Protein AF-A0A5B7I9E9-F1 (afdb_monomer_lite)

Foldseek 3Di:
DDDPPDDQAQCPDDPDDDDDDDDDPPTFHFDQQCVVVVHGDGPVVDDDPCPPPPDPSNVVVVVVVVVVVVVVVVVVVVVVVVVVVVVVVVVDPDDDDDDDDDPPVVVVVVVVVVVVVD

Structure (mmCIF, N/CA/C/O backbone):
data_AF-A0A5B7I9E9-F1
#
_entry.id   AF-A0A5B7I9E9-F1
#
loop_
_atom_site.group_PDB
_atom_site.id
_atom_site.type_symbol
_atom_site.label_atom_id
_atom_site.label_alt_id
_atom_site.label_comp_id
_atom_site.label_asym_id
_atom_site.label_entity_id
_atom_site.label_seq_id
_atom_site.pdbx_PDB_ins_code
_atom_site.Cartn_x
_atom_site.Cartn_y
_atom_site.Cartn_z
_atom_site.occupancy
_atom_site.B_iso_or_equiv
_atom_site.auth_seq_id
_atom_site.auth_comp_id
_atom_site.auth_asym_id
_atom_site.auth_atom_id
_atom_site.pdbx_PDB_model_num
ATOM 1 N N . MET A 1 1 ? -19.663 22.708 0.045 1.00 46.88 1 MET A N 1
ATOM 2 C CA . MET A 1 1 ? -18.307 22.189 -0.228 1.00 46.88 1 MET A CA 1
ATOM 3 C C . MET A 1 1 ? -17.914 21.336 0.964 1.00 46.88 1 MET A C 1
ATOM 5 O O . MET A 1 1 ? -17.609 21.894 2.004 1.00 46.88 1 MET A O 1
ATOM 9 N N . LEU A 1 2 ? -18.073 20.015 0.872 1.00 41.50 2 LEU A N 1
ATOM 10 C CA . LEU A 1 2 ? -17.693 19.104 1.955 1.00 41.50 2 LEU A CA 1
ATOM 11 C C . LEU A 1 2 ? -16.192 18.836 1.835 1.00 41.50 2 LEU A C 1
ATOM 13 O O . LEU A 1 2 ? -15.743 18.302 0.820 1.00 41.50 2 LEU A O 1
ATOM 17 N N . GLU A 1 3 ? -15.425 19.271 2.832 1.00 48.38 3 GLU A N 1
ATOM 18 C CA . GLU A 1 3 ? -13.998 18.974 2.942 1.00 48.38 3 GLU A CA 1
ATOM 19 C C . GLU A 1 3 ? -13.775 17.453 2.973 1.00 48.38 3 GLU A C 1
ATOM 21 O O . GLU A 1 3 ? -14.537 16.730 3.625 1.00 48.38 3 GLU A O 1
ATOM 26 N N . PRO A 1 4 ? -12.743 16.924 2.294 1.00 47.06 4 PRO A N 1
ATOM 27 C CA . PRO A 1 4 ? -12.431 15.510 2.377 1.00 47.06 4 PRO A CA 1
ATOM 28 C C . PRO A 1 4 ? -11.816 15.218 3.750 1.00 47.06 4 PRO A C 1
ATOM 30 O O . PRO A 1 4 ? -10.615 15.382 3.961 1.00 47.06 4 PRO A O 1
ATOM 33 N N . LEU A 1 5 ? -12.648 14.751 4.682 1.00 49.19 5 LEU A N 1
ATOM 34 C CA . LEU A 1 5 ? -12.227 14.140 5.941 1.00 49.19 5 LEU A CA 1
ATOM 35 C C . LEU A 1 5 ? -11.472 12.831 5.673 1.00 49.19 5 LEU A C 1
ATOM 37 O O . LEU A 1 5 ? -12.033 11.767 5.906 1.00 49.19 5 LEU A O 1
ATOM 41 N N . TYR A 1 6 ? -10.233 12.851 5.170 1.00 52.72 6 TYR A N 1
ATOM 42 C CA . TYR A 1 6 ? -9.378 11.660 5.271 1.00 52.72 6 TYR A CA 1
ATOM 43 C C . TYR A 1 6 ? -7.884 11.931 5.032 1.00 52.72 6 TYR A C 1
ATOM 45 O O . TYR A 1 6 ? -7.486 12.224 3.900 1.00 52.72 6 TYR A O 1
ATOM 53 N N . PRO A 1 7 ? -7.005 11.726 6.031 1.00 54.34 7 PRO A N 1
ATOM 54 C CA . PRO A 1 7 ? -5.575 11.643 5.783 1.00 54.34 7 PRO A CA 1
ATOM 55 C C . PRO A 1 7 ? -5.154 10.190 5.474 1.00 54.34 7 PRO A C 1
ATOM 57 O O . PRO A 1 7 ? -5.395 9.280 6.265 1.00 54.34 7 PRO A O 1
ATOM 60 N N . PRO A 1 8 ? -4.499 9.920 4.325 1.00 54.66 8 PRO A N 1
ATOM 61 C CA . PRO A 1 8 ? -3.698 8.716 4.087 1.00 54.66 8 PRO A CA 1
ATOM 62 C C . PRO A 1 8 ? -2.236 8.854 4.538 1.00 54.66 8 PRO A C 1
ATOM 64 O O . PRO A 1 8 ? -1.348 8.283 3.905 1.00 54.66 8 PRO A O 1
ATOM 67 N N . PHE A 1 9 ? -1.979 9.634 5.587 1.00 65.06 9 PHE A N 1
ATOM 68 C CA . PHE A 1 9 ? -0.639 10.047 6.008 1.00 65.06 9 PHE A CA 1
ATOM 69 C C . PHE A 1 9 ? -0.432 9.707 7.482 1.00 65.06 9 PHE A C 1
ATOM 71 O O . PHE A 1 9 ? -1.359 9.880 8.258 1.00 65.06 9 PHE A O 1
ATOM 78 N N . CYS A 1 10 ? 0.769 9.265 7.862 1.00 63.75 10 CYS A N 1
ATOM 79 C CA . CYS A 1 10 ? 1.116 9.070 9.264 1.00 63.75 10 CYS A CA 1
ATOM 80 C C . CYS A 1 10 ? 1.605 10.415 9.776 1.00 63.75 10 CYS A C 1
ATOM 82 O O . CYS A 1 10 ? 2.631 10.925 9.312 1.00 63.75 10 CYS A O 1
ATOM 84 N N . ILE A 1 11 ? 0.857 10.993 10.706 1.00 58.44 11 ILE A N 1
ATOM 85 C CA . ILE A 1 11 ? 1.296 12.167 11.451 1.00 58.44 11 ILE A CA 1
ATOM 86 C C . ILE A 1 11 ? 2.118 11.627 12.620 1.00 58.44 11 ILE A C 1
ATOM 88 O O . ILE A 1 11 ? 1.632 11.496 13.737 1.00 58.44 11 ILE A O 1
ATOM 92 N N . THR A 1 12 ? 3.368 11.239 12.372 1.00 54.16 12 THR A N 1
ATOM 93 C CA . THR A 1 12 ? 4.305 11.038 13.483 1.00 54.16 12 THR A CA 1
ATOM 94 C C . THR A 1 12 ? 4.703 12.430 13.965 1.00 54.16 12 THR A C 1
ATOM 96 O O . THR A 1 12 ? 5.640 13.026 13.436 1.00 54.16 12 THR A O 1
ATOM 99 N N . GLY A 1 13 ? 3.902 13.002 14.863 1.00 48.56 13 GLY A N 1
ATOM 100 C CA . GLY A 1 13 ? 4.147 14.318 15.434 1.00 48.56 13 GLY A CA 1
ATOM 101 C C . GLY A 1 13 ? 5.388 14.313 16.324 1.00 48.56 13 GLY A C 1
ATOM 102 O O . GLY A 1 13 ? 5.440 13.576 17.303 1.00 48.56 13 GLY A O 1
ATOM 103 N N . THR A 1 14 ? 6.346 15.181 16.013 1.00 41.09 14 THR A N 1
ATOM 104 C CA . THR A 1 14 ? 6.940 16.030 17.046 1.00 41.09 14 THR A CA 1
ATOM 105 C C . THR A 1 14 ? 6.636 17.472 16.658 1.00 41.09 14 THR A C 1
ATOM 107 O O . THR A 1 14 ? 6.873 17.906 15.529 1.00 41.09 14 THR A O 1
ATOM 110 N N . GLU A 1 15 ? 5.983 18.184 17.568 1.00 54.19 15 GLU A N 1
ATOM 111 C CA . GLU A 1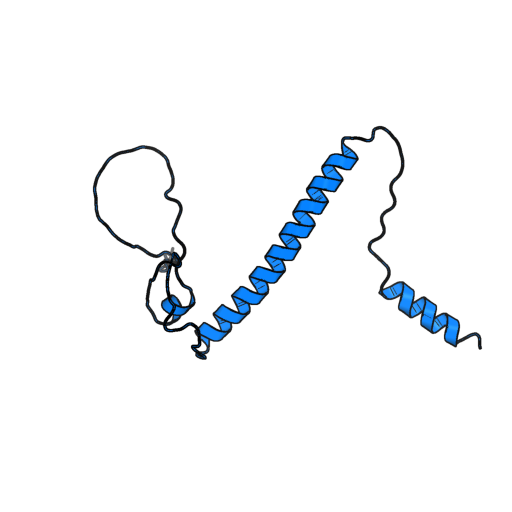 15 ? 5.807 19.624 17.485 1.00 54.19 15 GLU A CA 1
ATOM 112 C C . GLU A 1 15 ? 7.138 20.272 17.864 1.00 54.19 15 GLU A C 1
ATOM 114 O O . GLU A 1 15 ? 7.364 20.577 19.027 1.00 54.19 15 GLU A O 1
ATOM 119 N N . ASP A 1 16 ? 8.022 20.484 16.893 1.00 42.03 16 ASP A N 1
ATOM 120 C CA . ASP A 1 16 ? 9.203 21.322 17.090 1.00 42.03 16 ASP A CA 1
ATOM 121 C C . ASP A 1 16 ? 9.148 22.489 16.105 1.00 42.03 16 ASP A C 1
ATOM 123 O O . ASP A 1 16 ? 9.230 22.332 14.884 1.00 42.03 16 ASP A O 1
ATOM 127 N N . LYS A 1 17 ? 8.961 23.692 16.654 1.00 47.97 17 LYS A N 1
ATOM 128 C CA . LYS A 1 17 ? 9.122 24.946 15.920 1.00 47.97 17 LYS A CA 1
ATOM 129 C C . LYS A 1 17 ? 10.585 25.106 15.508 1.00 47.97 17 LYS A C 1
ATOM 131 O O . LYS A 1 17 ? 11.433 25.173 16.387 1.00 47.97 17 LYS A O 1
ATOM 136 N N . ALA A 1 18 ? 10.855 25.282 14.217 1.00 41.12 18 ALA A N 1
ATOM 137 C CA . ALA A 1 18 ? 11.962 26.106 13.730 1.00 41.12 18 ALA A CA 1
ATOM 138 C C . ALA A 1 18 ? 11.848 26.336 12.218 1.00 41.12 18 ALA A C 1
ATOM 140 O O . ALA A 1 18 ? 11.488 25.453 11.440 1.00 41.12 18 ALA A O 1
ATOM 141 N N . ASP A 1 19 ? 12.154 27.566 11.844 1.00 48.94 19 ASP A N 1
ATOM 142 C CA . ASP A 1 19 ? 12.199 28.159 10.519 1.00 48.94 19 ASP A CA 1
ATOM 143 C C . ASP A 1 19 ? 12.986 27.346 9.476 1.00 48.94 19 ASP A C 1
ATOM 145 O O . ASP A 1 19 ? 14.104 26.920 9.742 1.00 48.94 19 ASP A O 1
ATOM 149 N N . ALA A 1 20 ? 12.451 27.217 8.253 1.00 44.75 20 ALA A N 1
ATOM 150 C CA . ALA A 1 20 ? 13.221 27.345 7.007 1.00 44.75 20 ALA A CA 1
ATOM 151 C C . ALA A 1 20 ? 12.349 27.125 5.762 1.00 44.75 20 ALA A C 1
ATOM 153 O O . ALA A 1 20 ? 11.538 26.207 5.646 1.00 44.75 20 ALA A O 1
ATOM 154 N N . ALA A 1 21 ? 12.569 27.997 4.789 1.00 49.44 21 ALA A N 1
ATOM 155 C CA . ALA A 1 21 ? 11.884 28.090 3.519 1.00 49.44 21 ALA A CA 1
ATOM 156 C C . ALA A 1 21 ? 11.884 26.794 2.668 1.00 49.44 21 ALA A C 1
ATOM 158 O O . ALA A 1 21 ? 12.910 26.175 2.404 1.00 49.44 21 ALA A O 1
ATOM 159 N N . LYS A 1 22 ? 10.709 26.512 2.087 1.00 54.88 22 LYS A N 1
ATOM 160 C CA . LYS A 1 22 ? 10.527 26.020 0.705 1.00 54.88 22 LYS A CA 1
ATOM 161 C C . LYS A 1 22 ? 11.088 24.628 0.347 1.00 54.88 22 LYS A C 1
ATOM 163 O O . LYS A 1 22 ? 11.601 24.434 -0.750 1.00 54.88 22 LYS A O 1
ATOM 168 N N . GLN A 1 23 ? 10.867 23.619 1.187 1.00 54.22 23 GLN A N 1
ATOM 169 C CA . GLN A 1 23 ? 10.922 22.203 0.784 1.00 54.22 23 GLN A CA 1
ATOM 170 C C . GLN A 1 23 ? 9.638 21.515 1.273 1.00 54.22 23 GLN A C 1
ATOM 172 O O . GLN A 1 23 ? 9.381 21.467 2.471 1.00 54.22 23 GLN A O 1
ATOM 177 N N . LYS A 1 24 ? 8.787 20.998 0.370 1.00 55.12 24 LYS A N 1
ATOM 178 C CA . LYS A 1 24 ? 7.635 20.176 0.790 1.00 55.12 24 LYS A CA 1
ATOM 179 C C . LYS A 1 24 ? 8.194 18.917 1.474 1.00 55.12 24 LYS A C 1
ATOM 181 O O . LYS A 1 24 ? 8.934 18.192 0.805 1.00 55.12 24 LYS A O 1
ATOM 186 N N . PRO A 1 25 ? 7.864 18.622 2.746 1.00 57.28 25 PRO A N 1
ATOM 187 C CA . PRO A 1 25 ? 8.401 17.447 3.421 1.00 57.28 25 PRO A CA 1
ATOM 188 C C . PRO A 1 25 ? 8.009 16.190 2.639 1.00 57.28 25 PRO A C 1
ATOM 190 O O . PRO A 1 25 ? 6.846 16.023 2.249 1.00 57.28 25 PRO A O 1
ATOM 193 N N . ARG A 1 26 ? 8.986 15.316 2.359 1.00 61.47 26 ARG A N 1
ATOM 194 C CA . ARG A 1 26 ? 8.713 14.024 1.718 1.00 61.47 26 ARG A CA 1
ATOM 195 C C . ARG A 1 26 ? 7.810 13.229 2.659 1.00 61.47 26 ARG A C 1
ATOM 197 O O . ARG A 1 26 ? 8.233 12.824 3.735 1.00 61.47 26 ARG A O 1
ATOM 204 N N . ARG A 1 27 ? 6.548 13.058 2.262 1.00 68.00 27 ARG A N 1
ATOM 205 C CA . ARG A 1 27 ? 5.522 12.400 3.080 1.00 68.00 27 ARG A CA 1
ATOM 206 C C . ARG A 1 27 ? 5.915 10.943 3.318 1.00 68.00 27 ARG A C 1
ATOM 208 O O . ARG A 1 27 ? 6.160 10.214 2.355 1.00 68.00 27 ARG A O 1
ATOM 215 N N . GLN A 1 28 ? 5.975 10.531 4.582 1.00 78.88 28 GLN A N 1
ATOM 216 C CA . GLN A 1 28 ? 6.314 9.158 4.946 1.00 78.88 28 GLN A CA 1
ATOM 217 C C . GLN A 1 28 ? 5.123 8.216 4.678 1.00 78.88 28 GLN A C 1
ATOM 219 O O . GLN A 1 28 ? 3.982 8.569 4.986 1.00 78.88 28 GLN A O 1
ATOM 224 N N . PRO A 1 29 ? 5.346 7.033 4.078 1.00 87.12 29 PRO A N 1
ATOM 225 C CA . PRO A 1 29 ? 4.279 6.071 3.819 1.00 87.12 29 PRO A CA 1
ATOM 226 C C . PRO A 1 29 ? 3.916 5.261 5.075 1.00 87.12 29 PRO A C 1
ATOM 228 O O . PRO A 1 29 ? 4.798 4.808 5.806 1.00 87.12 29 PRO A O 1
ATOM 231 N N . CYS A 1 30 ? 2.620 4.998 5.275 1.00 89.56 30 CYS A N 1
ATOM 2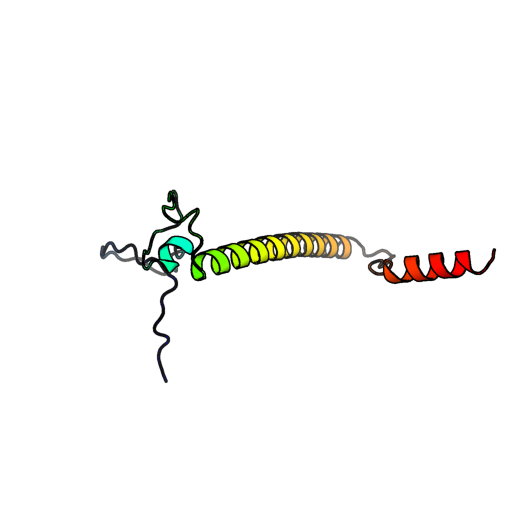32 C CA . CYS A 1 30 ? 2.101 4.169 6.372 1.00 89.56 30 CYS A CA 1
ATOM 233 C C . CYS A 1 30 ? 1.857 2.721 5.948 1.00 89.56 30 CYS A C 1
ATOM 235 O O . CYS A 1 30 ? 1.544 2.426 4.787 1.00 89.56 30 CYS A O 1
ATOM 237 N N . CYS A 1 31 ? 1.922 1.806 6.912 1.00 92.38 31 CYS A N 1
ATOM 238 C CA . CYS A 1 31 ? 1.557 0.417 6.701 1.00 92.38 31 CYS A CA 1
ATOM 239 C C . CYS A 1 31 ? 0.048 0.299 6.459 1.00 92.38 31 CYS A C 1
ATOM 241 O O . CYS A 1 31 ? -0.763 0.472 7.365 1.00 92.38 31 CYS A O 1
ATOM 243 N N . GLY A 1 32 ? -0.340 -0.049 5.228 1.00 92.50 32 GLY A N 1
ATOM 244 C CA . GLY A 1 32 ? -1.755 -0.188 4.873 1.00 92.50 32 GLY A CA 1
ATOM 245 C C . GLY A 1 32 ? -2.491 -1.291 5.643 1.00 92.50 32 GLY A C 1
ATOM 246 O O . GLY A 1 32 ? -3.703 -1.220 5.755 1.00 92.50 32 GLY A O 1
ATOM 247 N N . SER A 1 33 ? -1.781 -2.293 6.178 1.00 94.38 33 SER A N 1
ATOM 248 C CA . SER A 1 33 ? -2.405 -3.350 6.987 1.00 94.38 33 SER A CA 1
ATOM 249 C C . SER A 1 33 ? -2.731 -2.834 8.389 1.00 94.38 33 SER A C 1
ATOM 251 O O . SER A 1 33 ? -3.868 -2.958 8.819 1.00 94.38 33 SER A O 1
ATOM 253 N N . CYS A 1 34 ? -1.781 -2.169 9.056 1.00 93.94 34 CYS A N 1
ATOM 254 C CA . CYS A 1 34 ? -2.022 -1.516 10.348 1.00 93.94 34 CYS A CA 1
ATOM 255 C C . CYS A 1 34 ? -3.131 -0.470 10.244 1.00 93.94 34 CYS A C 1
ATOM 257 O O . CYS A 1 34 ? -4.017 -0.427 11.092 1.00 93.94 34 CYS A O 1
ATOM 259 N N . ARG A 1 35 ? -3.154 0.293 9.146 1.00 93.31 35 ARG A N 1
ATOM 260 C CA . ARG A 1 35 ? -4.195 1.295 8.912 1.00 93.31 35 ARG A CA 1
ATOM 261 C C . ARG A 1 35 ? -5.604 0.698 8.862 1.00 93.31 35 ARG A C 1
ATOM 263 O O . ARG A 1 35 ? -6.525 1.311 9.383 1.00 93.31 35 ARG A O 1
ATOM 270 N N . ASN A 1 36 ? -5.778 -0.499 8.297 1.00 94.44 36 ASN A N 1
ATOM 271 C CA . ASN A 1 36 ? -7.078 -1.187 8.295 1.00 94.44 36 ASN A CA 1
ATOM 272 C C . ASN A 1 36 ? -7.550 -1.581 9.705 1.00 94.44 36 ASN A C 1
ATOM 274 O O . ASN A 1 36 ? -8.732 -1.841 9.901 1.00 94.44 36 ASN A O 1
ATOM 278 N N . HIS A 1 37 ? -6.630 -1.625 10.669 1.00 95.25 37 HIS A N 1
ATOM 279 C CA . HIS A 1 37 ? -6.886 -1.873 12.085 1.00 95.25 37 HIS A CA 1
ATOM 280 C C . HIS A 1 37 ? -6.796 -0.591 12.927 1.00 95.25 37 HIS A C 1
ATOM 282 O O . HIS A 1 37 ? -6.615 -0.667 14.138 1.00 95.25 37 HIS A O 1
ATOM 288 N N . ASN A 1 38 ? -6.932 0.584 12.298 1.00 92.00 38 ASN A N 1
ATOM 289 C CA . ASN A 1 38 ? -6.871 1.901 12.943 1.00 92.00 38 ASN A CA 1
ATOM 290 C C . ASN A 1 38 ? -5.519 2.221 13.607 1.00 92.00 38 ASN A C 1
ATOM 292 O O . ASN A 1 38 ? -5.453 3.020 14.536 1.00 92.00 38 ASN A O 1
ATOM 296 N N . LEU A 1 39 ? -4.432 1.614 13.120 1.00 90.38 39 LEU A N 1
ATOM 297 C CA . LEU A 1 39 ? -3.070 1.870 13.584 1.00 90.38 39 LEU A CA 1
ATOM 298 C C . LEU A 1 39 ? -2.247 2.581 12.506 1.00 90.38 39 LEU A C 1
ATOM 300 O O . LEU A 1 39 ? -2.012 2.053 11.414 1.00 90.38 39 LEU A O 1
ATOM 304 N N . GLU A 1 40 ? -1.754 3.772 12.828 1.00 89.19 40 GLU A N 1
ATOM 305 C CA . GLU A 1 40 ? -0.884 4.555 11.952 1.00 89.19 40 GLU A CA 1
ATOM 306 C C . GLU A 1 40 ? 0.583 4.280 12.271 1.00 89.19 40 GLU A C 1
ATOM 308 O O . GLU A 1 40 ? 1.179 4.895 13.148 1.00 89.19 40 GLU A O 1
ATOM 313 N N . VAL A 1 41 ? 1.179 3.337 11.541 1.00 88.94 41 VAL A N 1
ATOM 314 C CA . VAL A 1 41 ? 2.592 2.978 11.718 1.00 88.94 41 VAL A CA 1
ATOM 315 C C . VAL A 1 41 ? 3.357 3.269 10.427 1.00 88.94 41 VAL A C 1
ATOM 317 O O . VAL A 1 41 ? 2.916 2.813 9.360 1.00 88.94 41 VAL A O 1
ATOM 320 N N . PRO A 1 42 ? 4.475 4.016 10.467 1.00 90.06 42 PRO A N 1
ATOM 321 C CA . PRO A 1 42 ? 5.323 4.212 9.295 1.00 90.06 42 PRO A CA 1
ATOM 322 C C . PRO A 1 42 ? 5.863 2.866 8.795 1.00 90.06 42 PRO A C 1
ATOM 324 O O . PRO A 1 42 ? 6.144 1.965 9.577 1.00 90.06 42 PRO A O 1
ATOM 327 N N . VAL A 1 43 ? 6.009 2.701 7.476 1.00 89.19 43 VAL A N 1
ATOM 328 C CA . VAL A 1 43 ? 6.506 1.432 6.888 1.00 89.19 43 VAL A CA 1
ATOM 329 C C . VAL A 1 43 ? 7.998 1.210 7.157 1.00 89.19 43 VAL A C 1
ATOM 331 O O . VAL A 1 43 ? 8.486 0.087 7.047 1.00 89.19 43 VAL A O 1
ATOM 334 N N . ILE A 1 44 ? 8.734 2.268 7.495 1.00 88.00 44 ILE A N 1
ATOM 335 C CA . ILE A 1 44 ? 10.185 2.221 7.682 1.00 88.00 44 ILE A CA 1
ATOM 336 C C . ILE A 1 44 ? 10.499 1.323 8.884 1.00 88.00 44 ILE A C 1
ATOM 338 O O . ILE A 1 44 ? 10.115 1.637 10.005 1.00 88.00 44 ILE A O 1
ATOM 342 N N . ASN A 1 45 ? 11.191 0.206 8.636 1.00 85.25 45 ASN A N 1
ATOM 343 C CA . ASN A 1 45 ? 11.633 -0.760 9.652 1.00 85.25 45 ASN A CA 1
ATOM 344 C C . ASN A 1 45 ? 10.509 -1.305 10.555 1.00 85.25 45 ASN A C 1
ATOM 346 O O . ASN A 1 45 ? 10.737 -1.656 11.709 1.00 85.25 45 ASN A O 1
ATOM 350 N N . HIS A 1 46 ? 9.286 -1.392 10.029 1.00 89.62 46 HIS A N 1
ATOM 351 C CA . HIS A 1 46 ? 8.130 -1.871 10.778 1.00 89.62 46 HIS A CA 1
ATOM 352 C C . HIS A 1 46 ? 7.918 -3.382 10.626 1.00 89.62 46 HIS A C 1
ATOM 354 O O . HIS A 1 46 ? 7.711 -3.887 9.518 1.00 89.62 46 HIS A O 1
ATOM 360 N N . GLN A 1 47 ? 7.858 -4.092 11.755 1.00 93.75 47 GLN A N 1
ATOM 361 C CA . GLN A 1 47 ? 7.366 -5.466 11.814 1.00 93.75 47 GLN A CA 1
ATOM 362 C C . GLN A 1 47 ? 5.845 -5.471 12.011 1.00 93.75 47 GLN A C 1
ATOM 364 O O . GLN A 1 47 ? 5.325 -5.072 13.053 1.00 93.75 47 GLN A O 1
ATOM 369 N N . CYS A 1 48 ? 5.116 -5.899 10.978 1.00 92.62 48 CYS A N 1
ATOM 370 C CA . CYS A 1 48 ? 3.659 -5.833 10.964 1.00 92.62 48 CYS A CA 1
ATOM 371 C C . CYS A 1 48 ? 3.015 -6.978 11.738 1.00 92.62 48 CYS A C 1
ATOM 373 O O . CYS A 1 48 ? 3.063 -8.126 11.308 1.00 92.62 48 CYS A O 1
ATOM 375 N N . GLN A 1 49 ? 2.318 -6.637 12.822 1.00 94.00 49 GLN A N 1
ATOM 376 C CA . GLN A 1 49 ? 1.504 -7.577 13.600 1.00 94.00 49 GLN A CA 1
ATOM 377 C C . GLN A 1 49 ? 0.365 -8.190 12.765 1.00 94.00 49 GLN A C 1
ATOM 379 O O . GLN A 1 49 ? -0.022 -9.331 12.977 1.00 94.00 49 GLN A O 1
ATOM 384 N N . TYR A 1 50 ? -0.129 -7.460 11.758 1.00 95.19 50 TYR A N 1
ATOM 385 C CA . TYR A 1 50 ? -1.191 -7.901 10.845 1.00 95.19 50 TYR A CA 1
ATOM 386 C C . TYR A 1 50 ? -0.653 -8.409 9.501 1.00 95.19 50 TYR A C 1
ATOM 388 O O . TYR A 1 50 ? -1.367 -8.363 8.494 1.00 95.19 50 TYR A O 1
ATOM 396 N N . ALA A 1 51 ? 0.605 -8.865 9.444 1.00 92.19 51 ALA A N 1
ATOM 397 C CA . ALA A 1 51 ? 1.203 -9.392 8.214 1.00 92.19 51 ALA A CA 1
ATOM 398 C C . ALA A 1 51 ? 0.381 -10.554 7.622 1.00 92.19 51 ALA A C 1
ATOM 400 O O . ALA A 1 51 ? 0.168 -10.616 6.404 1.00 92.19 51 ALA A O 1
ATOM 401 N N . GLU A 1 52 ? -0.143 -11.413 8.499 1.00 95.06 52 GLU A N 1
ATOM 402 C CA . GLU A 1 52 ? -0.920 -12.609 8.159 1.00 95.06 52 GLU A CA 1
ATOM 403 C C . GLU A 1 52 ? -2.426 -12.456 8.412 1.00 95.06 52 GLU A C 1
ATOM 405 O O . GLU A 1 52 ? -3.175 -13.417 8.278 1.00 95.06 52 GLU A O 1
ATOM 410 N N . CYS A 1 53 ? -2.905 -11.244 8.713 1.00 96.12 53 CYS A N 1
ATOM 411 C CA . CYS A 1 53 ? -4.332 -11.014 8.925 1.00 96.12 53 CYS A CA 1
ATOM 412 C C . CYS A 1 53 ? -5.154 -11.353 7.667 1.00 96.12 53 CYS A C 1
ATOM 414 O O . CYS A 1 53 ? -4.809 -10.943 6.554 1.00 96.12 53 CYS A O 1
ATOM 416 N N . THR A 1 54 ? -6.266 -12.066 7.862 1.00 96.88 54 THR A N 1
ATOM 417 C CA . THR A 1 54 ? -7.186 -12.540 6.813 1.00 96.88 54 THR A CA 1
ATOM 418 C C . THR A 1 54 ? -8.516 -11.781 6.779 1.00 96.88 54 THR A C 1
ATOM 420 O O . THR A 1 54 ? -9.452 -12.202 6.102 1.00 96.88 54 THR A O 1
ATOM 423 N N . CYS A 1 55 ? -8.629 -10.644 7.478 1.00 97.50 55 CYS A N 1
ATOM 424 C CA . CYS A 1 55 ? -9.831 -9.815 7.406 1.00 97.50 55 CYS A CA 1
ATOM 425 C C . CYS A 1 55 ? -10.034 -9.249 5.986 1.00 97.50 55 CYS A C 1
ATOM 427 O O . CYS A 1 55 ? -9.077 -9.058 5.227 1.00 97.50 55 CYS A O 1
ATOM 429 N N . VAL A 1 56 ? -11.284 -8.925 5.639 1.00 97.56 56 VAL A N 1
ATOM 430 C CA . VAL A 1 56 ? -11.670 -8.472 4.289 1.00 97.56 56 VAL A CA 1
ATOM 431 C C . VAL A 1 56 ? -10.826 -7.278 3.822 1.00 97.56 56 VAL A C 1
ATOM 433 O O . VAL A 1 56 ? -10.306 -7.277 2.707 1.00 97.56 56 VAL A O 1
ATOM 436 N N . PHE A 1 57 ? -10.610 -6.283 4.686 1.00 96.62 57 PHE A N 1
ATOM 437 C CA . PHE A 1 57 ? -9.825 -5.090 4.349 1.00 96.62 57 PHE A CA 1
ATOM 438 C C . PHE A 1 57 ? -8.341 -5.399 4.087 1.00 96.62 57 PHE A C 1
ATOM 440 O O . PHE A 1 57 ? -7.742 -4.865 3.142 1.00 96.62 57 PHE A O 1
ATOM 447 N N . CYS A 1 58 ? -7.740 -6.285 4.887 1.00 96.38 58 CYS A N 1
ATOM 448 C CA . CYS A 1 58 ? -6.349 -6.705 4.723 1.00 96.38 58 CYS A CA 1
ATOM 449 C C . CYS A 1 58 ? -6.151 -7.529 3.449 1.00 96.38 58 CYS A C 1
ATOM 451 O O . CYS A 1 58 ? -5.190 -7.275 2.714 1.00 96.38 58 CYS A O 1
ATOM 453 N N . GLU A 1 59 ? -7.084 -8.421 3.114 1.00 97.06 59 GLU A N 1
ATOM 454 C CA . GLU A 1 59 ? -7.016 -9.189 1.868 1.00 97.06 59 GLU A CA 1
ATOM 455 C C . GLU A 1 59 ? -7.183 -8.287 0.631 1.00 97.06 59 GLU A C 1
ATOM 457 O O . GLU A 1 59 ? -6.391 -8.368 -0.315 1.00 97.06 59 GLU A O 1
ATOM 462 N N . LEU A 1 60 ? -8.110 -7.320 0.666 1.00 96.75 60 LEU A N 1
ATOM 463 C CA . LEU A 1 60 ? -8.245 -6.303 -0.387 1.00 96.75 60 LEU A CA 1
ATOM 464 C C . LEU A 1 60 ? -6.957 -5.489 -0.566 1.00 96.75 60 LEU A C 1
ATOM 466 O O . LEU A 1 60 ? -6.489 -5.268 -1.689 1.00 96.75 60 LEU A O 1
ATOM 470 N N . THR A 1 61 ? -6.336 -5.079 0.540 1.00 95.31 61 THR A N 1
ATOM 471 C CA . THR A 1 61 ? -5.066 -4.342 0.520 1.00 95.31 61 THR A CA 1
ATOM 472 C C . THR A 1 61 ? -3.940 -5.186 -0.077 1.00 9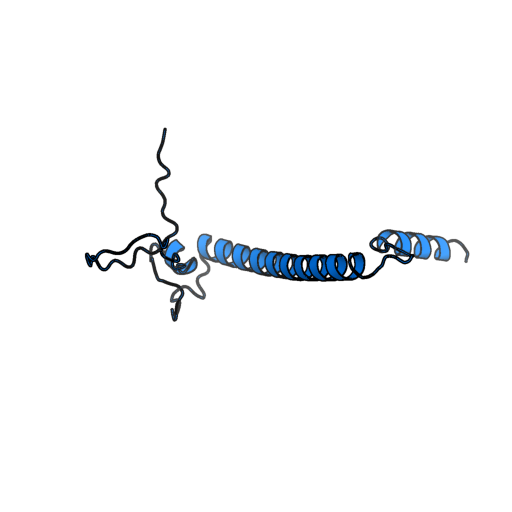5.31 61 THR A C 1
ATOM 474 O O . THR A 1 61 ? -3.150 -4.691 -0.891 1.00 95.31 61 THR A O 1
ATOM 477 N N . ARG A 1 62 ? -3.872 -6.475 0.268 1.00 95.44 62 ARG A N 1
ATOM 478 C CA . ARG A 1 62 ? -2.890 -7.424 -0.271 1.00 95.44 62 ARG A CA 1
ATOM 479 C C . ARG A 1 62 ? -3.076 -7.623 -1.776 1.00 95.44 62 ARG A C 1
ATOM 481 O O . ARG A 1 62 ? -2.094 -7.530 -2.524 1.00 95.44 62 ARG A O 1
ATOM 488 N N . ARG A 1 63 ? -4.315 -7.805 -2.241 1.00 96.56 63 ARG A N 1
ATOM 489 C CA . ARG A 1 63 ? -4.647 -7.907 -3.671 1.00 96.56 63 ARG A CA 1
ATOM 490 C C . ARG A 1 63 ? -4.261 -6.638 -4.430 1.00 96.56 63 ARG A C 1
ATOM 492 O O . ARG A 1 63 ? -3.560 -6.727 -5.440 1.00 96.56 63 ARG A O 1
ATOM 499 N N . ARG A 1 64 ? -4.604 -5.457 -3.905 1.00 96.38 64 ARG A N 1
ATOM 500 C CA . ARG A 1 64 ? -4.199 -4.162 -4.481 1.00 96.38 64 ARG A CA 1
ATOM 501 C C . ARG A 1 64 ? -2.680 -4.053 -4.629 1.00 96.38 64 ARG A C 1
ATOM 503 O O . ARG A 1 64 ? -2.205 -3.659 -5.690 1.00 96.38 64 ARG A O 1
ATOM 510 N N . ARG A 1 65 ? -1.901 -4.442 -3.610 1.00 94.25 65 ARG A N 1
ATOM 511 C CA . ARG A 1 65 ? -0.424 -4.436 -3.681 1.00 94.25 65 ARG A CA 1
ATOM 512 C C . ARG A 1 65 ? 0.114 -5.376 -4.764 1.00 94.25 65 ARG A C 1
ATOM 514 O O . ARG A 1 65 ? 1.107 -5.043 -5.405 1.00 94.25 65 ARG A O 1
ATOM 521 N N . ARG A 1 66 ? -0.505 -6.544 -4.986 1.00 96.88 66 ARG A N 1
ATOM 522 C CA . ARG A 1 66 ? -0.122 -7.457 -6.085 1.00 96.88 66 ARG A CA 1
ATOM 523 C C . ARG A 1 66 ? -0.332 -6.793 -7.449 1.00 96.88 66 ARG A C 1
ATOM 525 O O . ARG A 1 66 ? 0.610 -6.743 -8.235 1.00 96.88 66 ARG A O 1
ATOM 532 N N . ILE A 1 67 ? -1.511 -6.211 -7.671 1.00 97.56 67 ILE A N 1
ATOM 533 C CA . ILE A 1 67 ? -1.853 -5.503 -8.916 1.00 97.56 67 ILE A CA 1
ATOM 534 C C . ILE A 1 67 ? -0.895 -4.332 -9.157 1.00 97.56 67 ILE A C 1
ATOM 536 O O . ILE A 1 67 ? -0.293 -4.241 -10.222 1.00 97.56 67 ILE A O 1
ATOM 540 N N . MET A 1 68 ? -0.686 -3.482 -8.150 1.00 95.25 68 MET A N 1
ATOM 541 C CA . MET A 1 68 ? 0.198 -2.318 -8.259 1.00 95.25 68 MET A CA 1
ATOM 542 C C . MET A 1 68 ? 1.640 -2.721 -8.586 1.00 95.25 68 MET A C 1
ATOM 544 O O . MET A 1 68 ? 2.258 -2.107 -9.448 1.00 95.25 68 MET A O 1
ATOM 548 N N . ARG A 1 69 ? 2.176 -3.782 -7.960 1.00 96.50 69 ARG A N 1
ATOM 549 C CA . ARG A 1 69 ? 3.521 -4.295 -8.287 1.00 96.50 69 ARG A CA 1
ATOM 550 C C . ARG A 1 69 ? 3.619 -4.747 -9.742 1.00 96.50 69 ARG A C 1
ATOM 552 O O . ARG A 1 69 ? 4.614 -4.452 -10.398 1.00 96.50 69 ARG A O 1
ATOM 559 N N . HIS A 1 70 ? 2.598 -5.437 -10.246 1.00 96.81 70 HIS A N 1
ATOM 560 C CA . HIS A 1 70 ? 2.557 -5.872 -11.639 1.00 96.81 70 HIS A CA 1
ATOM 561 C C . HIS A 1 70 ? 2.483 -4.679 -12.604 1.00 96.81 70 HIS A C 1
ATOM 563 O O . HIS A 1 70 ? 3.329 -4.552 -13.487 1.00 96.81 70 HIS A O 1
ATOM 569 N N . GLN A 1 71 ? 1.555 -3.746 -12.376 1.00 97.38 71 GLN A N 1
ATOM 570 C CA . GLN A 1 71 ? 1.424 -2.527 -13.180 1.00 97.38 71 GLN A CA 1
ATOM 571 C C . GLN A 1 71 ? 2.710 -1.696 -13.177 1.00 97.38 71 GLN A C 1
ATOM 573 O O . GLN A 1 71 ? 3.142 -1.214 -14.220 1.00 97.38 71 GLN A O 1
ATOM 578 N N . GLN A 1 72 ? 3.367 -1.567 -12.024 1.00 96.19 72 GLN A N 1
ATOM 579 C CA . GLN A 1 72 ? 4.605 -0.807 -11.899 1.00 96.19 72 GLN A CA 1
ATOM 580 C C . GLN A 1 72 ? 5.776 -1.486 -12.626 1.00 96.19 72 GLN A C 1
ATOM 582 O O . GLN A 1 72 ? 6.609 -0.784 -13.196 1.00 96.19 72 GLN A O 1
ATOM 587 N N . ARG A 1 73 ? 5.829 -2.828 -12.668 1.00 96.00 73 ARG A N 1
ATOM 588 C CA . ARG A 1 73 ? 6.787 -3.567 -13.513 1.00 96.00 73 ARG A CA 1
ATOM 589 C C . ARG A 1 73 ? 6.555 -3.279 -14.993 1.00 96.00 73 ARG A C 1
ATOM 591 O O . ARG A 1 73 ? 7.498 -2.885 -15.670 1.00 96.00 73 ARG A O 1
ATOM 598 N N . LEU A 1 74 ? 5.315 -3.407 -15.467 1.00 95.38 74 LEU A N 1
ATOM 599 C CA . LEU A 1 74 ? 4.969 -3.116 -16.862 1.00 95.38 74 LEU A CA 1
ATOM 600 C C . LEU A 1 74 ? 5.280 -1.667 -17.235 1.00 95.38 74 LEU A C 1
ATOM 602 O O . LEU A 1 74 ? 5.845 -1.408 -18.292 1.00 95.38 74 LEU A O 1
ATOM 606 N N . TRP A 1 75 ? 4.950 -0.718 -16.360 1.00 93.19 75 TRP A N 1
ATOM 607 C CA . TRP A 1 75 ? 5.245 0.691 -16.588 1.00 93.19 75 TRP A CA 1
ATOM 608 C C . TRP A 1 75 ? 6.749 0.958 -16.647 1.00 93.19 75 TRP A C 1
ATOM 610 O O . TRP A 1 75 ? 7.187 1.687 -17.526 1.00 93.19 75 TRP A O 1
ATOM 620 N N . ARG A 1 76 ? 7.555 0.347 -15.766 1.00 91.81 76 ARG A N 1
ATOM 621 C CA . ARG A 1 76 ? 9.023 0.467 -15.812 1.00 91.81 76 ARG A CA 1
ATOM 622 C C . ARG A 1 76 ? 9.610 -0.137 -17.085 1.00 91.81 76 ARG A C 1
ATOM 624 O O . ARG A 1 76 ? 10.483 0.485 -17.674 1.00 91.81 76 ARG A O 1
ATOM 631 N N . PHE A 1 77 ? 9.103 -1.292 -17.514 1.00 92.38 77 PHE A N 1
ATOM 632 C CA . PHE A 1 77 ? 9.512 -1.925 -18.767 1.00 92.38 77 PHE A CA 1
ATOM 633 C C . PHE A 1 77 ? 9.189 -1.036 -19.970 1.00 92.38 77 PHE A C 1
ATOM 635 O O . PHE A 1 77 ? 10.087 -0.679 -20.724 1.00 92.38 77 PHE A O 1
ATOM 642 N N . LYS A 1 78 ? 7.930 -0.586 -20.088 1.00 88.81 78 LYS A N 1
ATOM 643 C CA . LYS A 1 78 ? 7.511 0.337 -21.149 1.00 88.81 78 LYS A CA 1
ATOM 644 C C . LYS A 1 78 ? 8.315 1.633 -21.105 1.00 88.81 78 LYS A C 1
ATOM 646 O O . LYS A 1 78 ? 8.791 2.091 -22.128 1.00 88.81 78 LYS A O 1
ATOM 651 N N . LYS A 1 79 ? 8.492 2.240 -19.929 1.00 85.25 79 LYS A N 1
ATOM 652 C CA . LYS A 1 79 ? 9.259 3.486 -19.785 1.00 85.25 79 LYS A CA 1
ATOM 653 C C . LYS A 1 79 ? 10.698 3.325 -20.282 1.00 85.25 79 LYS A C 1
ATOM 655 O O . LYS A 1 79 ? 11.185 4.217 -20.965 1.00 85.25 79 LYS A O 1
ATOM 660 N N . PHE A 1 80 ? 11.344 2.204 -19.963 1.00 80.62 80 PHE A N 1
ATOM 661 C CA . PHE A 1 80 ? 12.671 1.889 -20.483 1.00 80.62 80 PHE A CA 1
ATOM 662 C C . PHE A 1 80 ? 12.652 1.713 -22.009 1.00 80.62 80 PHE A C 1
ATOM 664 O O . PHE A 1 80 ? 13.479 2.312 -22.686 1.00 80.62 80 PHE A O 1
ATOM 671 N N . SER A 1 81 ? 11.668 0.996 -22.568 1.00 76.62 81 SER A N 1
ATOM 672 C CA . SER A 1 81 ? 11.558 0.827 -24.024 1.00 76.62 81 SER A CA 1
ATOM 673 C C . SER A 1 81 ? 11.278 2.141 -24.763 1.00 76.62 81 SER A C 1
ATOM 675 O O . SER A 1 81 ? 11.791 2.331 -25.856 1.00 76.62 81 SER A O 1
ATOM 677 N N . TRP A 1 82 ? 10.499 3.065 -24.182 1.00 70.38 82 TRP A N 1
ATOM 678 C CA . TRP A 1 82 ? 10.308 4.409 -24.746 1.00 70.38 82 TRP A CA 1
ATOM 679 C C . TRP A 1 82 ? 11.615 5.207 -24.746 1.00 70.38 82 TRP A C 1
ATOM 681 O O . TRP A 1 82 ? 11.939 5.795 -25.766 1.00 70.38 82 TRP A O 1
ATOM 691 N N . GLN A 1 83 ? 12.385 5.176 -23.648 1.00 68.75 83 GLN A N 1
ATOM 692 C CA . GLN A 1 83 ? 13.695 5.842 -23.582 1.00 68.75 83 GLN A CA 1
ATOM 693 C C . GLN A 1 83 ? 14.694 5.263 -24.586 1.00 68.75 83 GLN A C 1
ATOM 695 O O . GLN A 1 83 ? 15.455 6.009 -25.191 1.00 68.75 83 GLN A O 1
ATOM 700 N N . GLN A 1 84 ? 14.683 3.944 -24.781 1.00 59.88 84 GLN A N 1
ATOM 701 C CA . GLN A 1 84 ? 15.528 3.293 -25.775 1.00 59.88 84 GLN A CA 1
ATOM 702 C C . GLN A 1 84 ? 15.114 3.681 -27.203 1.00 59.88 84 GLN A C 1
ATOM 704 O O . GLN A 1 84 ? 15.967 4.059 -27.999 1.00 59.88 84 GLN A O 1
ATOM 709 N N . ARG A 1 85 ? 13.810 3.677 -27.506 1.00 61.25 85 ARG A N 1
ATOM 710 C CA . ARG A 1 85 ? 13.296 4.055 -28.831 1.00 61.25 85 ARG A CA 1
ATOM 711 C C . ARG A 1 85 ? 13.545 5.531 -29.159 1.00 61.25 85 ARG A C 1
ATOM 713 O O . ARG A 1 85 ? 13.878 5.853 -30.288 1.00 61.25 85 ARG A O 1
ATOM 720 N N . GLU A 1 86 ? 13.440 6.412 -28.166 1.00 60.44 86 GLU A N 1
ATOM 721 C CA . GLU A 1 86 ? 13.772 7.839 -28.289 1.00 60.44 86 GLU A CA 1
ATOM 722 C C . GLU A 1 86 ? 15.278 8.060 -28.544 1.00 60.44 86 GLU A C 1
ATOM 724 O O . GLU A 1 86 ? 15.653 8.985 -29.257 1.00 60.44 86 GLU A O 1
ATOM 729 N N . MET A 1 87 ? 16.153 7.188 -28.024 1.00 55.69 87 MET A N 1
ATOM 730 C CA . MET A 1 87 ? 17.597 7.210 -28.304 1.00 55.69 87 MET A CA 1
ATOM 731 C C . MET A 1 87 ? 17.938 6.678 -29.711 1.00 55.69 87 MET A C 1
ATOM 733 O O . MET A 1 87 ? 18.824 7.224 -30.371 1.00 55.69 87 MET A O 1
ATOM 737 N N . GLU A 1 88 ? 17.232 5.646 -30.182 1.00 59.06 88 GLU A N 1
ATOM 738 C CA . GLU A 1 88 ? 17.357 5.084 -31.541 1.00 59.06 88 GLU A CA 1
ATOM 739 C C . GLU A 1 88 ? 16.854 6.070 -32.620 1.00 59.06 88 GLU A C 1
ATOM 741 O O . GLU A 1 88 ? 17.484 6.238 -33.666 1.00 59.06 88 GLU A O 1
ATOM 746 N N . GLU A 1 89 ? 15.772 6.802 -32.342 1.00 57.09 89 GLU A N 1
ATOM 747 C CA . GLU A 1 89 ? 15.204 7.819 -33.245 1.00 57.09 89 GLU A CA 1
ATOM 748 C C . GLU A 1 89 ? 16.095 9.073 -33.361 1.00 57.09 89 GLU A C 1
ATOM 750 O O . GLU A 1 89 ? 16.121 9.723 -34.400 1.00 57.09 89 GLU A O 1
ATOM 755 N N . ASN A 1 90 ? 16.908 9.375 -32.342 1.00 56.94 90 ASN A N 1
ATOM 756 C CA . ASN A 1 90 ? 17.855 10.501 -32.358 1.00 56.94 90 ASN A CA 1
ATOM 757 C C . ASN A 1 90 ? 19.246 10.139 -32.925 1.00 56.94 90 ASN A C 1
ATOM 759 O O . ASN A 1 90 ? 20.117 11.001 -33.024 1.00 56.94 90 ASN A O 1
ATOM 763 N N . THR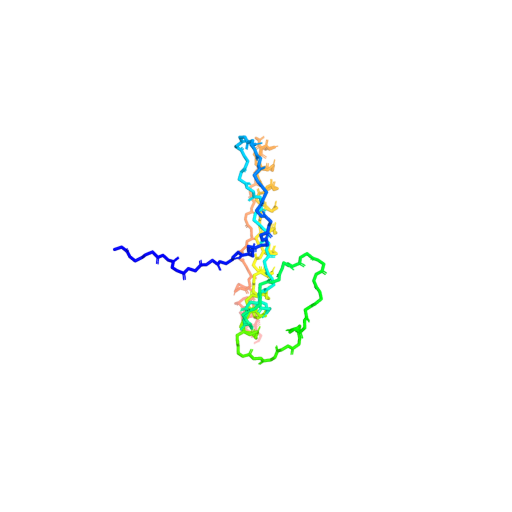 A 1 91 ? 19.482 8.867 -33.271 1.00 55.66 91 THR A N 1
ATOM 764 C CA . THR A 1 91 ? 20.744 8.379 -33.866 1.00 55.66 91 THR A CA 1
ATOM 765 C C . THR A 1 91 ? 20.604 7.966 -35.335 1.00 55.66 91 THR A C 1
ATOM 767 O O . THR A 1 91 ? 21.552 7.432 -35.907 1.00 55.66 91 THR A O 1
ATOM 770 N N . SER A 1 92 ? 19.465 8.254 -35.975 1.00 49.19 92 SER A N 1
ATOM 771 C CA . SER A 1 92 ? 19.195 7.858 -37.360 1.00 49.19 92 SER A CA 1
ATOM 772 C C . SER A 1 92 ? 18.473 8.943 -38.175 1.00 49.19 92 SER A C 1
ATOM 774 O O . SER A 1 92 ? 17.299 8.836 -38.516 1.00 49.19 92 SER A O 1
ATOM 776 N N . GLU A 1 93 ? 19.223 9.939 -38.651 1.00 49.62 93 GLU A N 1
ATOM 777 C CA . GLU A 1 93 ? 19.043 10.306 -40.061 1.00 49.62 93 GLU A CA 1
ATOM 778 C C . GLU A 1 93 ? 19.585 9.128 -40.889 1.00 49.62 93 GLU A C 1
ATOM 780 O O . GLU A 1 93 ? 20.777 9.056 -41.181 1.00 49.62 93 GLU A O 1
ATOM 785 N N . GLY A 1 94 ? 18.731 8.137 -41.166 1.00 46.22 94 GLY A N 1
ATOM 786 C CA . GLY A 1 94 ? 19.111 6.956 -41.944 1.00 46.22 94 GLY A CA 1
ATOM 787 C C . GLY A 1 94 ? 18.253 5.717 -41.688 1.00 46.22 94 GLY A C 1
ATOM 788 O O . GLY A 1 94 ? 18.656 4.838 -40.944 1.00 46.22 94 GLY A O 1
ATOM 789 N N . GLU A 1 95 ? 17.093 5.681 -42.348 1.00 43.06 95 GLU A N 1
ATOM 790 C CA . GLU A 1 95 ? 16.390 4.506 -42.899 1.00 43.06 95 GLU A CA 1
ATOM 791 C C . GLU A 1 95 ? 16.041 3.287 -42.005 1.00 43.06 95 GLU A C 1
ATOM 793 O O . GLU A 1 95 ? 16.887 2.493 -41.609 1.00 43.06 95 GLU A O 1
ATOM 798 N N . GLY A 1 96 ? 14.726 3.023 -41.892 1.00 40.59 96 GLY A N 1
ATOM 799 C CA . GLY A 1 96 ? 14.181 1.654 -41.898 1.00 40.59 96 GLY A CA 1
ATOM 800 C C . GLY A 1 96 ? 13.491 1.164 -40.620 1.00 40.59 96 GLY A C 1
ATOM 801 O O . GLY A 1 96 ? 14.079 0.456 -39.811 1.00 40.59 96 GLY A O 1
ATOM 802 N N . THR A 1 97 ? 12.191 1.435 -40.476 1.00 48.09 97 THR A N 1
ATOM 803 C CA . THR A 1 97 ? 11.332 0.781 -39.469 1.00 48.09 97 THR A CA 1
ATOM 804 C C . THR A 1 97 ? 10.927 -0.627 -39.927 1.00 48.09 97 THR A C 1
ATOM 806 O O . THR A 1 97 ? 10.548 -0.801 -41.086 1.00 48.09 97 THR A O 1
ATOM 809 N N . PRO A 1 98 ? 10.827 -1.603 -39.005 1.00 49.22 98 PRO A N 1
ATOM 810 C CA . PRO A 1 98 ? 9.585 -2.370 -38.985 1.00 49.22 98 PRO A CA 1
ATOM 811 C C . PRO A 1 98 ? 9.028 -2.578 -37.571 1.00 49.22 98 PRO A C 1
ATOM 813 O O . PRO A 1 98 ? 9.675 -3.100 -36.665 1.00 49.22 98 PRO A O 1
ATOM 816 N N . ASN A 1 99 ? 7.756 -2.203 -37.427 1.00 46.56 99 ASN A N 1
ATOM 817 C CA . ASN A 1 99 ? 6.879 -2.606 -36.335 1.00 46.56 99 ASN A CA 1
ATOM 818 C C . ASN A 1 99 ? 6.619 -4.119 -36.397 1.00 46.56 99 ASN A C 1
ATOM 820 O O . ASN A 1 99 ? 6.171 -4.611 -37.430 1.00 46.56 99 ASN A O 1
ATOM 824 N N . ASN A 1 100 ? 6.750 -4.835 -35.278 1.00 44.59 100 ASN A N 1
ATOM 825 C CA . ASN A 1 100 ? 6.001 -6.077 -35.090 1.00 44.59 100 ASN A CA 1
ATOM 826 C C . ASN A 1 100 ? 5.560 -6.239 -33.630 1.00 44.59 100 ASN A C 1
ATOM 828 O O . ASN A 1 100 ? 6.339 -6.603 -32.754 1.00 44.59 100 ASN A O 1
ATOM 832 N N . CYS A 1 101 ? 4.288 -5.934 -33.380 1.00 45.41 101 CYS A N 1
ATOM 833 C CA . CYS A 1 101 ? 3.584 -6.233 -32.137 1.00 45.41 101 CYS A CA 1
ATOM 834 C C . CYS A 1 101 ? 2.156 -6.678 -32.473 1.00 45.41 101 CYS A C 1
ATOM 836 O O . CYS A 1 101 ? 1.196 -6.110 -31.968 1.00 45.41 101 CYS A O 1
ATOM 838 N N . GLN A 1 102 ? 2.009 -7.634 -33.393 1.00 45.56 102 GLN A N 1
ATOM 839 C CA . GLN A 1 102 ? 0.763 -8.371 -33.621 1.00 45.56 102 GLN A CA 1
ATOM 840 C C . GLN A 1 102 ? 1.127 -9.740 -34.196 1.00 45.56 102 GLN A C 1
ATOM 842 O O . GLN A 1 102 ? 1.558 -9.795 -35.340 1.00 45.56 102 GLN A O 1
ATOM 847 N N . SER A 1 103 ? 1.034 -10.831 -33.423 1.00 47.16 103 SER A N 1
ATOM 848 C CA . SER A 1 103 ? 0.951 -12.193 -33.999 1.00 47.16 103 SER A CA 1
ATOM 849 C C . SER A 1 103 ? 0.766 -13.313 -32.961 1.00 47.16 103 SER A C 1
ATOM 851 O O . SER A 1 103 ? 1.438 -14.335 -33.029 1.00 47.16 103 SER A O 1
ATOM 853 N N . GLU A 1 104 ? -0.188 -13.180 -32.035 1.00 49.44 104 GLU A N 1
ATOM 854 C CA . GLU A 1 104 ? -0.773 -14.381 -31.398 1.00 49.44 104 GLU A CA 1
ATOM 855 C C . GLU A 1 104 ? -2.004 -14.847 -32.205 1.00 49.44 104 GLU A C 1
ATOM 857 O O . GLU A 1 104 ? -2.089 -16.005 -32.601 1.00 49.44 104 GLU A O 1
ATOM 862 N N . GLU A 1 105 ? -2.873 -13.923 -32.632 1.00 48.03 105 GLU A N 1
ATOM 863 C CA . GLU A 1 105 ? -4.114 -14.243 -33.367 1.00 48.03 105 GLU A CA 1
ATOM 864 C C . GLU A 1 105 ? -3.882 -14.773 -34.802 1.00 48.03 105 GLU A C 1
ATOM 866 O O . GLU A 1 105 ? -4.630 -15.608 -35.310 1.00 48.03 105 GLU A O 1
ATOM 871 N N . GLN A 1 106 ? -2.795 -14.352 -35.460 1.00 52.25 106 GLN A N 1
ATOM 872 C CA . GLN A 1 106 ? -2.432 -14.838 -36.800 1.00 52.25 106 GLN A CA 1
ATOM 873 C C . GLN A 1 106 ? -1.753 -16.212 -36.782 1.00 52.25 106 GLN A C 1
ATOM 875 O O . GLN A 1 106 ? -1.795 -16.916 -37.793 1.00 52.25 106 GLN A O 1
ATOM 880 N N . GLN A 1 107 ? -1.134 -16.628 -35.672 1.00 57.41 107 GLN A N 1
ATOM 881 C CA . GLN A 1 107 ? -0.553 -17.973 -35.579 1.00 57.41 107 GLN A CA 1
ATOM 882 C C . GLN A 1 107 ? -1.647 -19.037 -35.475 1.00 57.41 107 GLN A C 1
ATOM 884 O O . GLN A 1 107 ? -1.541 -20.080 -36.120 1.00 57.41 107 GLN A O 1
AT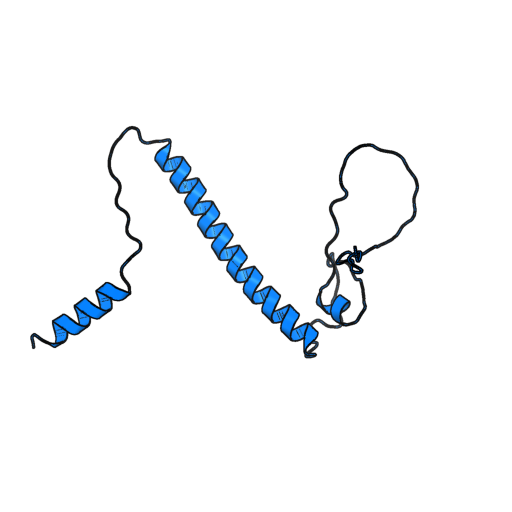OM 889 N N . GLU A 1 108 ? -2.736 -18.739 -34.768 1.00 56.53 108 GLU A N 1
ATOM 890 C CA . GLU A 1 108 ? -3.866 -19.656 -34.607 1.00 56.53 108 GLU A CA 1
ATOM 891 C C . GLU A 1 108 ? -4.647 -19.841 -35.920 1.00 56.53 108 GLU A C 1
ATOM 893 O O . GLU A 1 108 ? -4.946 -20.968 -36.319 1.00 56.53 108 GLU A O 1
ATOM 898 N N . GLN A 1 109 ? -4.851 -18.762 -36.687 1.00 58.59 109 GLN A N 1
ATOM 899 C CA . GLN A 1 109 ? -5.466 -18.843 -38.021 1.00 58.59 109 GLN A CA 1
ATOM 900 C C . GLN A 1 109 ? -4.594 -19.602 -39.034 1.00 58.59 109 GLN A C 1
ATOM 902 O O . GLN A 1 109 ? -5.118 -20.340 -39.870 1.00 58.59 109 GLN A O 1
ATOM 907 N N . ASN A 1 110 ? -3.266 -19.465 -38.960 1.00 59.06 110 ASN A N 1
ATOM 908 C CA . ASN A 1 110 ? -2.349 -20.193 -39.839 1.00 59.06 110 ASN A CA 1
ATOM 909 C C . ASN A 1 110 ? -2.207 -21.675 -39.457 1.00 59.06 110 ASN A C 1
ATOM 911 O O . ASN A 1 110 ? -2.023 -22.503 -40.348 1.00 59.06 110 ASN A O 1
ATOM 915 N N . HIS A 1 111 ? -2.330 -22.025 -38.173 1.00 60.97 111 HIS A N 1
ATOM 916 C CA . HIS A 1 111 ? -2.387 -23.418 -37.725 1.00 60.97 111 HIS A CA 1
ATOM 917 C C . HIS A 1 111 ? -3.683 -24.091 -38.195 1.00 60.97 111 HIS A C 1
ATOM 919 O O . HIS A 1 111 ? -3.630 -25.121 -38.865 1.00 60.97 111 HIS A O 1
ATOM 925 N N . ALA A 1 112 ? -4.838 -23.457 -37.957 1.00 65.31 112 ALA A N 1
ATOM 926 C CA . ALA A 1 112 ? -6.145 -23.976 -38.369 1.00 65.31 112 ALA A CA 1
ATOM 927 C C . ALA A 1 112 ? -6.258 -24.170 -39.894 1.00 65.31 112 ALA A C 1
ATOM 929 O O . ALA A 1 112 ? -6.819 -25.153 -40.374 1.00 65.31 112 ALA A O 1
ATOM 930 N N . ARG A 1 113 ? -5.666 -23.265 -40.681 1.00 66.12 113 ARG A N 1
ATOM 931 C CA . ARG A 1 113 ? -5.664 -23.353 -42.150 1.00 66.12 113 ARG A CA 1
ATOM 932 C C . ARG A 1 113 ? -4.768 -24.472 -42.695 1.00 66.12 113 ARG A C 1
ATOM 934 O O . ARG A 1 113 ? -4.957 -24.900 -43.829 1.00 66.12 113 ARG A O 1
ATOM 941 N N . ARG A 1 114 ? -3.801 -24.940 -41.904 1.00 64.12 114 ARG A N 1
ATOM 942 C CA . ARG A 1 114 ? -2.860 -26.009 -42.268 1.00 64.12 114 ARG A CA 1
ATOM 943 C C . ARG A 1 114 ? -3.423 -27.400 -41.970 1.00 64.12 114 ARG A C 1
ATOM 945 O O . ARG A 1 114 ? -3.077 -28.340 -42.672 1.00 64.12 114 ARG A O 1
ATOM 952 N N . GLU A 1 115 ? -4.336 -27.505 -41.006 1.00 64.12 115 GLU A N 1
ATOM 953 C CA . GLU A 1 115 ? -5.074 -28.740 -40.703 1.00 64.12 115 GLU A CA 1
ATOM 954 C C . GLU A 1 115 ? -6.210 -29.032 -41.700 1.00 64.12 115 GLU A C 1
ATOM 956 O O . GLU A 1 115 ? -6.629 -30.174 -41.827 1.00 64.12 115 GLU A O 1
ATOM 961 N N . MET A 1 116 ? -6.676 -28.032 -42.459 1.00 55.00 116 MET A N 1
ATOM 962 C CA . MET A 1 116 ? -7.696 -28.209 -43.510 1.00 55.00 116 MET A CA 1
ATOM 963 C C . MET A 1 116 ? -7.139 -28.664 -44.874 1.00 55.00 116 MET A C 1
ATOM 965 O O . MET A 1 116 ? -7.918 -28.919 -45.790 1.00 55.00 116 MET A O 1
ATOM 969 N N . VAL A 1 117 ? -5.811 -28.735 -45.037 1.00 60.53 117 VAL A N 1
ATOM 970 C CA . VAL A 1 117 ? -5.130 -29.162 -46.281 1.00 60.53 117 VAL A CA 1
ATOM 971 C C . VAL A 1 117 ? -4.366 -30.480 -46.047 1.00 60.53 117 VAL A C 1
ATOM 973 O O . VAL A 1 117 ? -3.237 -30.659 -46.502 1.00 60.53 117 VAL A O 1
ATOM 976 N N . SER A 1 118 ? -4.966 -31.405 -45.295 1.00 48.69 118 SER A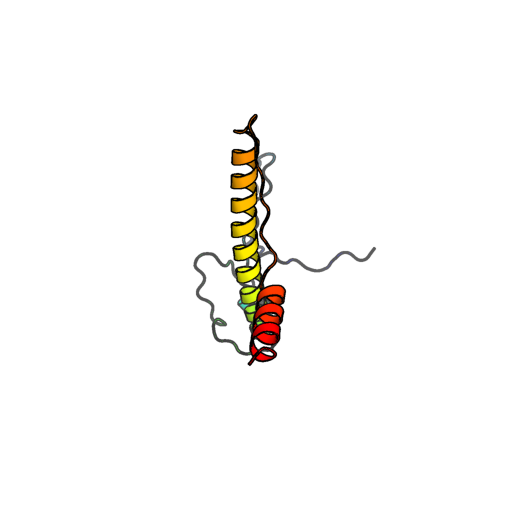 N 1
ATOM 977 C CA . SER A 1 118 ? -4.582 -32.825 -45.220 1.00 48.69 118 SER A CA 1
ATOM 978 C C . SER A 1 118 ? -5.786 -33.710 -45.481 1.00 48.69 118 SER A C 1
ATOM 980 O O . SER A 1 118 ? -6.896 -33.319 -45.059 1.00 48.69 118 SER A O 1
#

Secondary structure (DSSP, 8-state):
--------S------------S----PPPB-HHHHHTT---BSTT---TTTT--SHHHHHHHHHHHHHHHHHHHHHHHHHHHHHHHHHHTT-SS---------SHHHHHHHHHHHTT-

Radius of gyration: 25.42 Å; chains: 1; bounding box: 39×61×64 Å

Organism: Portunus trituberculatus (NCBI:txid210409)

pLDDT: mean 71.51, std 20.51, range [40.59, 97.56]

Sequence (118 aa):
MLEPLYPPFCITGTEDKADAAKQKPRRQPCCGSCRNHNLEVPVINHQCQYAECTCVFCELTRRRRRIMRHQQRLWRFKKFSWQQREMEENTSEGEGTPNNCQSEEQQEQNHARREMVS

InterPro domains:
  IPR001275 DM DNA-binding domain [PF00751] (27-71)
  IPR001275 DM DNA-binding domain [PS50809] (31-76)
  IPR001275 DM DNA-binding domain [SM00301] (27-78)
  IPR036407 DM DNA-binding domain superfamily [G3DSA:4.10.1040.10] (22-71)
  IPR036407 DM DNA-binding domain superfamily [SSF82927] (25-70)